Protein AF-A0A026WK67-F1 (afdb_monomer_lite)

Structure (mmCIF, N/CA/C/O backbone):
data_AF-A0A026WK67-F1
#
_entry.id   AF-A0A026WK67-F1
#
loop_
_atom_site.group_PDB
_atom_site.id
_atom_site.type_symbol
_atom_site.label_atom_id
_atom_site.label_alt_id
_atom_site.label_comp_id
_atom_site.label_asym_id
_atom_site.label_entity_id
_atom_site.label_seq_id
_atom_site.pdbx_PDB_ins_code
_atom_site.Cartn_x
_atom_site.Cartn_y
_atom_site.Cartn_z
_atom_site.occupancy
_atom_site.B_iso_or_equiv
_atom_site.auth_seq_id
_atom_site.auth_comp_id
_atom_site.auth_asym_id
_atom_site.auth_atom_id
_atom_site.pdbx_PDB_model_num
ATOM 1 N N . MET A 1 1 ? -4.508 11.029 -8.532 1.00 72.38 1 MET A N 1
ATOM 2 C CA . MET A 1 1 ? -5.237 10.631 -7.299 1.00 72.38 1 MET A CA 1
ATOM 3 C C . MET A 1 1 ? -6.497 9.874 -7.714 1.00 72.38 1 MET A C 1
ATOM 5 O O . MET A 1 1 ? -7.161 10.347 -8.625 1.00 72.38 1 MET A O 1
ATOM 9 N N . VAL A 1 2 ? -6.833 8.726 -7.105 1.00 82.12 2 VAL A N 1
ATOM 10 C CA . VAL A 1 2 ? -8.036 7.945 -7.485 1.00 82.12 2 VAL A CA 1
ATOM 11 C C . VAL A 1 2 ? -9.303 8.807 -7.321 1.00 82.12 2 VAL A C 1
ATOM 13 O O . VAL A 1 2 ? -9.430 9.450 -6.273 1.00 82.12 2 VAL A O 1
ATOM 16 N N . PRO A 1 3 ? -10.238 8.853 -8.288 1.00 88.62 3 PRO A N 1
ATOM 17 C CA . PRO A 1 3 ? -11.499 9.592 -8.158 1.00 88.62 3 PRO A CA 1
ATOM 18 C C . PRO A 1 3 ? -12.324 9.168 -6.931 1.00 88.62 3 PRO A C 1
ATOM 20 O O . PRO A 1 3 ? -12.344 7.994 -6.566 1.00 88.62 3 PRO A O 1
ATOM 23 N N . ARG A 1 4 ? -13.013 10.111 -6.266 1.00 82.50 4 ARG A N 1
ATOM 24 C CA . ARG A 1 4 ? -13.736 9.853 -4.997 1.00 82.50 4 ARG A CA 1
ATOM 25 C C . ARG A 1 4 ? -14.773 8.729 -5.123 1.00 82.50 4 ARG A C 1
ATOM 27 O O . ARG A 1 4 ? -14.869 7.897 -4.228 1.00 82.50 4 ARG A O 1
ATOM 34 N N . ASN A 1 5 ? -15.506 8.690 -6.231 1.00 86.69 5 ASN A N 1
ATOM 35 C CA . ASN A 1 5 ? -16.488 7.648 -6.541 1.00 86.69 5 ASN A CA 1
ATOM 36 C C . ASN A 1 5 ? -15.853 6.254 -6.704 1.00 86.69 5 ASN A C 1
ATOM 38 O O . ASN A 1 5 ? -16.465 5.258 -6.329 1.00 86.69 5 ASN A O 1
ATOM 42 N N . ALA A 1 6 ? -14.618 6.175 -7.205 1.00 87.56 6 ALA A N 1
ATOM 43 C CA . ALA A 1 6 ? -13.903 4.913 -7.387 1.00 87.56 6 ALA A CA 1
ATOM 44 C C . ALA A 1 6 ? -13.289 4.377 -6.081 1.00 87.56 6 ALA A C 1
ATOM 46 O O . ALA A 1 6 ? -13.250 3.167 -5.879 1.00 87.56 6 ALA A O 1
ATOM 47 N N . ARG A 1 7 ? -12.880 5.253 -5.148 1.00 88.44 7 ARG A N 1
ATOM 48 C CA . ARG A 1 7 ? -12.276 4.853 -3.853 1.00 88.44 7 ARG A CA 1
ATOM 49 C C . ARG A 1 7 ? -13.168 3.937 -3.022 1.00 88.44 7 ARG A C 1
ATOM 51 O O . ARG A 1 7 ? -12.667 3.104 -2.279 1.00 88.44 7 ARG A O 1
ATOM 58 N N . ASN A 1 8 ? -14.486 4.077 -3.158 1.00 87.06 8 ASN A N 1
ATOM 59 C CA . ASN A 1 8 ? -15.439 3.252 -2.424 1.00 87.06 8 ASN A CA 1
ATOM 60 C C . ASN A 1 8 ? -15.590 1.827 -2.981 1.00 87.06 8 ASN A C 1
ATOM 62 O O . ASN A 1 8 ? -16.254 0.997 -2.362 1.00 87.06 8 ASN A O 1
ATOM 66 N N . ARG A 1 9 ? -14.991 1.549 -4.140 1.00 92.06 9 ARG A N 1
ATOM 67 C CA . ARG A 1 9 ? -15.135 0.289 -4.876 1.00 92.06 9 ARG A CA 1
ATOM 68 C C . ARG A 1 9 ? -13.827 -0.490 -4.989 1.00 92.06 9 ARG A C 1
ATOM 70 O O . ARG A 1 9 ? -13.804 -1.507 -5.670 1.00 92.06 9 ARG A O 1
ATOM 77 N N . ILE A 1 10 ? -12.755 -0.015 -4.358 1.00 94.38 10 ILE A N 1
ATOM 78 C CA . ILE A 1 10 ? -11.433 -0.636 -4.436 1.00 94.38 10 ILE A CA 1
ATOM 79 C C . ILE A 1 10 ? -10.843 -0.832 -3.046 1.00 94.38 10 ILE A C 1
ATOM 81 O O . ILE A 1 10 ? -11.111 -0.048 -2.134 1.00 94.38 10 ILE A O 1
ATOM 85 N N . PHE A 1 11 ? -10.011 -1.861 -2.924 1.00 94.44 11 PHE A N 1
ATOM 86 C CA . PHE A 1 11 ? -9.129 -2.050 -1.784 1.00 94.44 11 PHE A CA 1
ATOM 87 C C . PHE A 1 11 ? -7.75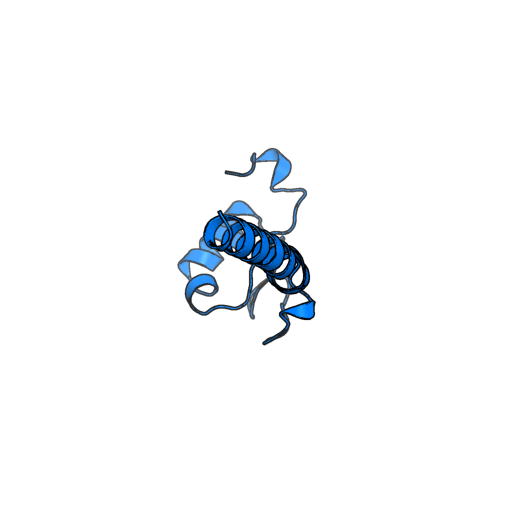8 -1.489 -2.119 1.00 94.44 11 PHE A C 1
ATOM 89 O O . PHE A 1 11 ? -7.197 -1.787 -3.173 1.00 94.44 11 PHE A O 1
ATOM 96 N N . PHE A 1 12 ? -7.228 -0.661 -1.227 1.00 93.81 12 PHE A N 1
ATOM 97 C CA . PHE A 1 12 ? -5.853 -0.209 -1.333 1.00 93.81 12 PHE A CA 1
ATOM 98 C C . PHE A 1 12 ? -4.916 -1.252 -0.720 1.00 93.81 12 PHE A C 1
ATOM 100 O O . PHE A 1 12 ? -5.107 -1.666 0.423 1.00 93.81 12 PHE A O 1
ATOM 107 N N . MET A 1 13 ? -3.895 -1.650 -1.468 1.00 91.94 13 MET A N 1
ATOM 108 C CA . MET A 1 13 ? -2.900 -2.626 -1.046 1.00 91.94 13 MET A CA 1
ATOM 109 C C . MET A 1 13 ? -1.498 -2.041 -1.241 1.00 91.94 13 MET A C 1
ATOM 111 O O . MET A 1 13 ? -1.202 -1.485 -2.296 1.00 91.94 13 MET A O 1
ATOM 115 N N . HIS A 1 14 ? -0.652 -2.171 -0.221 1.00 88.38 14 HIS A N 1
ATOM 116 C CA . HIS A 1 14 ? 0.786 -1.898 -0.271 1.00 88.38 14 HIS A CA 1
ATOM 117 C C . HIS A 1 14 ? 1.527 -2.946 0.573 1.00 88.38 14 HIS A C 1
ATOM 119 O O . HIS A 1 14 ? 0.907 -3.638 1.386 1.00 88.38 14 HIS A O 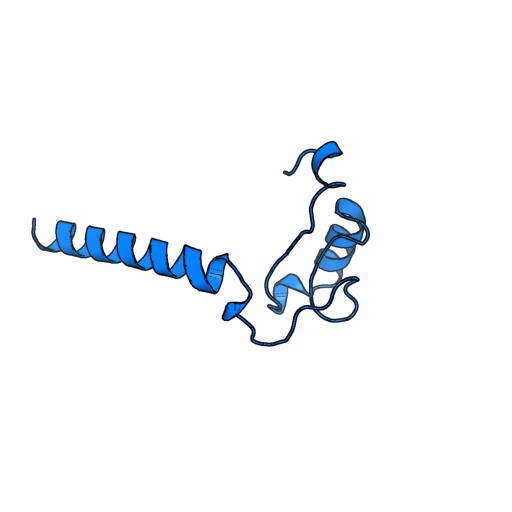1
ATOM 125 N N . ASP A 1 15 ? 2.848 -3.029 0.444 1.00 84.56 15 ASP A N 1
ATOM 126 C CA . ASP A 1 15 ? 3.659 -3.911 1.284 1.00 84.56 15 ASP A CA 1
ATOM 127 C C . ASP A 1 15 ? 3.680 -3.468 2.767 1.00 84.56 15 ASP A C 1
ATOM 129 O O . ASP A 1 15 ? 3.171 -2.419 3.167 1.00 84.56 15 ASP A O 1
ATOM 133 N N . GLY A 1 16 ? 4.261 -4.296 3.630 1.00 81.94 16 GLY A N 1
ATOM 134 C CA . GLY A 1 16 ? 4.372 -4.011 5.061 1.00 81.94 16 GLY A CA 1
ATOM 135 C C . GLY A 1 16 ? 5.567 -3.136 5.457 1.00 81.94 16 GLY A C 1
ATOM 136 O O . GLY A 1 16 ? 5.951 -3.189 6.629 1.00 81.94 16 GLY A O 1
ATOM 137 N N . ALA A 1 17 ? 6.202 -2.405 4.531 1.00 86.00 17 ALA A N 1
ATOM 138 C CA . ALA A 1 17 ? 7.443 -1.685 4.817 1.00 86.00 17 ALA A CA 1
ATOM 139 C C . ALA A 1 17 ? 7.262 -0.641 5.944 1.00 86.00 17 ALA A C 1
ATOM 141 O O . ALA A 1 17 ? 6.202 -0.012 6.043 1.00 86.00 17 ALA A O 1
ATOM 142 N N . PRO A 1 18 ? 8.283 -0.398 6.798 1.00 87.94 18 PRO A N 1
ATOM 143 C CA . PRO A 1 18 ? 8.161 0.533 7.923 1.00 87.94 18 PRO A CA 1
ATOM 144 C C . PRO A 1 18 ? 7.623 1.932 7.559 1.00 87.94 18 PRO A C 1
ATOM 146 O O . PRO A 1 18 ? 6.758 2.422 8.291 1.00 87.94 18 PRO A O 1
ATOM 149 N N . PRO A 1 19 ? 8.028 2.562 6.433 1.00 90.56 19 PRO A N 1
ATOM 150 C CA . PRO A 1 19 ? 7.477 3.856 6.023 1.00 90.56 19 PRO A CA 1
ATOM 151 C C . PRO A 1 19 ? 5.968 3.822 5.749 1.00 90.56 19 PRO A C 1
ATOM 153 O O . PRO A 1 19 ? 5.260 4.783 6.046 1.00 90.56 19 PRO A O 1
ATOM 156 N N . HIS A 1 20 ? 5.453 2.704 5.236 1.00 89.06 20 HIS A N 1
ATOM 157 C CA . HIS A 1 20 ? 4.044 2.541 4.876 1.00 89.06 20 HIS A CA 1
ATOM 158 C C . HIS A 1 20 ? 3.148 2.279 6.095 1.00 89.06 20 HIS A C 1
ATOM 160 O O . HIS A 1 20 ? 1.939 2.489 6.054 1.00 89.06 20 HIS A O 1
ATOM 166 N N . PHE A 1 21 ? 3.734 1.898 7.232 1.00 88.81 21 PHE A N 1
ATOM 167 C CA . PHE A 1 21 ? 2.990 1.609 8.457 1.00 88.81 21 PHE A CA 1
ATOM 168 C C . PHE A 1 21 ? 2.887 2.800 9.438 1.00 88.81 21 PHE A C 1
ATOM 170 O O . PHE A 1 21 ? 2.265 2.711 10.506 1.00 88.81 21 PHE A O 1
ATOM 177 N N . GLY A 1 22 ? 3.456 3.954 9.078 1.00 92.94 22 GLY A N 1
ATOM 178 C CA . GLY A 1 22 ? 3.420 5.163 9.898 1.00 92.94 22 GLY A CA 1
ATOM 179 C C . GLY A 1 22 ? 1.997 5.605 10.274 1.00 92.94 22 GLY A C 1
ATOM 180 O O . GLY A 1 22 ? 1.038 5.438 9.518 1.00 92.94 22 GLY A O 1
ATOM 181 N N . ARG A 1 23 ? 1.838 6.224 11.453 1.00 94.19 23 ARG A N 1
ATOM 182 C CA . ARG A 1 23 ? 0.528 6.702 11.950 1.00 94.19 23 ARG A CA 1
ATOM 183 C C . ARG A 1 23 ? -0.176 7.626 10.951 1.00 94.19 23 ARG A C 1
ATOM 185 O O . ARG A 1 23 ? -1.386 7.518 10.775 1.00 94.19 23 ARG A O 1
ATOM 192 N N . GLN A 1 24 ? 0.576 8.515 10.303 1.00 95.94 24 GLN A N 1
ATOM 193 C CA . GLN A 1 24 ? 0.039 9.455 9.315 1.00 95.94 24 GLN A CA 1
ATOM 194 C C . GLN A 1 24 ? -0.471 8.735 8.060 1.00 95.94 24 GLN A C 1
ATOM 196 O O . GLN A 1 24 ? -1.552 9.061 7.575 1.00 95.94 24 GLN A O 1
ATOM 201 N N . VAL A 1 25 ? 0.253 7.713 7.589 1.00 94.88 25 VAL A N 1
ATOM 202 C CA . VAL A 1 25 ? -0.159 6.887 6.445 1.00 94.88 25 VAL A CA 1
ATOM 203 C C . VAL A 1 25 ? -1.456 6.154 6.769 1.00 94.88 25 VAL A C 1
ATOM 205 O O . VAL A 1 25 ? -2.426 6.269 6.027 1.00 94.88 25 VAL A O 1
ATOM 208 N N . ARG A 1 26 ? -1.541 5.502 7.933 1.00 94.44 26 ARG A N 1
ATOM 209 C CA . ARG A 1 26 ? -2.771 4.813 8.362 1.00 94.44 26 ARG A CA 1
ATOM 210 C C . ARG A 1 26 ? -3.959 5.763 8.504 1.00 94.44 26 ARG A C 1
ATOM 212 O O . ARG A 1 26 ? -5.053 5.442 8.050 1.00 94.44 26 ARG A O 1
ATOM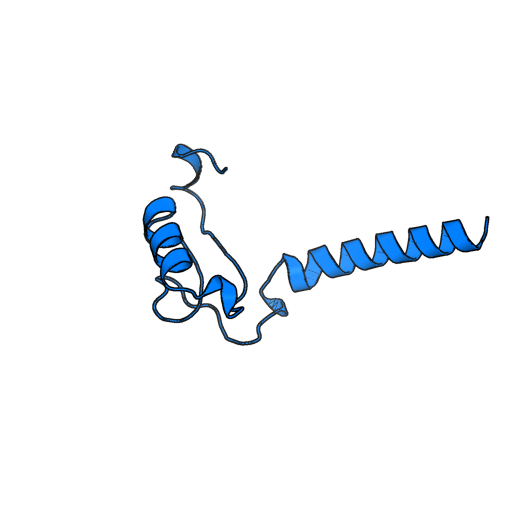 219 N N . ALA A 1 27 ? -3.753 6.947 9.083 1.00 96.06 27 ALA A N 1
ATOM 220 C CA . ALA A 1 27 ? -4.800 7.965 9.187 1.00 96.06 27 ALA A CA 1
ATOM 221 C C . ALA A 1 27 ? -5.274 8.437 7.802 1.00 96.06 27 ALA A C 1
ATOM 223 O O . ALA A 1 27 ? -6.472 8.617 7.575 1.00 96.06 27 ALA A O 1
ATOM 224 N N . PHE A 1 28 ? -4.346 8.594 6.856 1.00 95.44 28 PHE A N 1
ATOM 225 C CA . PHE A 1 28 ? -4.670 8.909 5.473 1.00 95.44 28 PHE A CA 1
ATOM 226 C C . PHE A 1 28 ? -5.477 7.787 4.807 1.00 95.44 28 PHE A C 1
ATOM 228 O O . PHE A 1 28 ? -6.527 8.068 4.230 1.00 95.44 28 PHE A O 1
ATOM 235 N N . LEU A 1 29 ? -5.035 6.533 4.922 1.00 95.06 29 LEU A N 1
ATOM 236 C CA . LEU A 1 29 ? -5.713 5.379 4.329 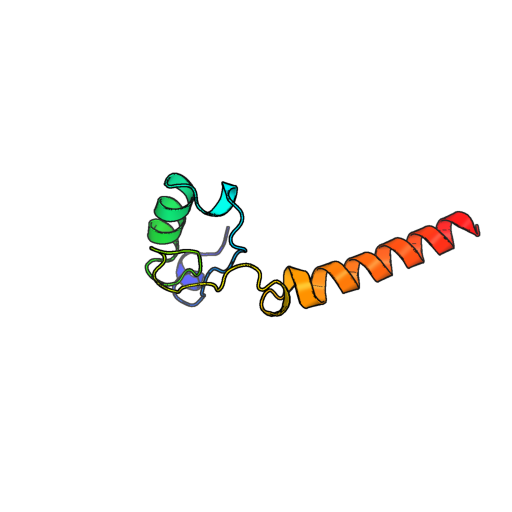1.00 95.06 29 LEU A CA 1
ATOM 237 C C . LEU A 1 29 ? -7.124 5.207 4.891 1.00 95.06 29 LEU A C 1
ATOM 239 O O . LEU A 1 29 ? -8.075 5.088 4.120 1.00 95.06 29 LEU A O 1
ATOM 243 N N . GLN A 1 30 ? -7.284 5.329 6.209 1.00 95.38 30 GLN A N 1
ATOM 244 C CA . GLN A 1 30 ? -8.591 5.298 6.857 1.00 95.38 30 GLN A CA 1
ATOM 245 C C . GLN A 1 30 ? -9.510 6.412 6.336 1.00 95.38 30 GLN A C 1
ATOM 247 O O . GLN A 1 30 ? -10.672 6.166 6.024 1.00 95.38 30 GLN A O 1
ATOM 252 N N . ARG A 1 31 ? -8.998 7.642 6.192 1.00 95.06 31 ARG A N 1
ATOM 253 C CA . ARG A 1 31 ? -9.779 8.784 5.688 1.00 95.06 31 ARG A CA 1
ATOM 254 C C . ARG A 1 31 ? -10.187 8.619 4.221 1.00 95.06 31 ARG A C 1
ATOM 256 O O . ARG A 1 31 ? -11.253 9.084 3.826 1.00 95.06 31 ARG A O 1
ATOM 263 N N . VAL A 1 32 ? -9.320 8.038 3.396 1.00 94.38 32 VAL A N 1
ATOM 264 C CA . VAL A 1 32 ? -9.492 8.002 1.934 1.00 94.38 32 VAL A CA 1
ATOM 265 C C . VAL A 1 32 ? -10.233 6.752 1.469 1.00 94.38 32 VAL A C 1
ATOM 267 O O . VAL A 1 32 ? -11.045 6.850 0.548 1.00 94.38 32 VAL A O 1
ATOM 270 N N . PHE A 1 33 ? -9.977 5.608 2.100 1.00 94.38 33 PHE A N 1
ATOM 271 C CA . PHE A 1 33 ? -10.502 4.301 1.701 1.00 94.38 33 PHE A CA 1
ATOM 272 C C . PHE A 1 33 ? -11.463 3.691 2.734 1.00 94.38 33 PHE A C 1
ATOM 274 O O . PHE A 1 33 ? -12.195 2.752 2.404 1.00 94.38 33 PHE A O 1
ATOM 281 N N . GLY A 1 34 ? -11.547 4.245 3.948 1.00 94.00 34 GLY A N 1
ATOM 282 C CA . GLY A 1 34 ? -12.364 3.693 5.030 1.00 94.00 34 GLY A CA 1
ATOM 283 C C . GLY A 1 34 ? -11.750 2.402 5.555 1.00 94.00 34 GLY A C 1
ATOM 284 O O . GLY A 1 34 ? -10.564 2.362 5.861 1.00 94.00 34 GLY A O 1
ATOM 285 N N . THR A 1 35 ? -12.540 1.331 5.608 1.00 95.25 35 THR A N 1
ATOM 286 C CA . THR A 1 35 ? -12.055 -0.012 5.959 1.00 95.25 35 THR A CA 1
ATOM 287 C C . THR A 1 35 ? -11.381 -0.743 4.793 1.00 95.25 35 THR A C 1
ATOM 289 O O . THR A 1 35 ? -10.845 -1.822 4.985 1.00 95.25 35 THR A O 1
ATOM 292 N N . ARG A 1 36 ? -11.366 -0.180 3.577 1.00 95.38 36 ARG A N 1
ATOM 293 C CA . ARG A 1 36 ? -10.889 -0.869 2.363 1.00 95.38 36 ARG A CA 1
ATOM 294 C C . ARG A 1 36 ? -9.405 -0.646 2.096 1.00 95.38 36 ARG A C 1
ATOM 296 O O . ARG A 1 36 ? -9.010 -0.170 1.032 1.00 95.38 36 ARG A O 1
ATOM 303 N N . TRP A 1 37 ? -8.572 -0.963 3.072 1.00 94.94 37 TRP A N 1
ATOM 304 C CA . TRP A 1 37 ? -7.129 -0.983 2.879 1.00 94.94 37 TRP A CA 1
ATOM 305 C C . TRP A 1 37 ? -6.500 -2.135 3.652 1.00 94.94 37 TRP A C 1
ATOM 307 O O . TRP A 1 37 ? -7.003 -2.551 4.698 1.00 94.94 37 TRP A O 1
ATOM 317 N N . ILE A 1 38 ? -5.416 -2.656 3.090 1.00 93.69 38 ILE A N 1
ATOM 318 C CA . ILE A 1 38 ? -4.720 -3.841 3.570 1.00 93.69 38 ILE A CA 1
ATOM 319 C C . ILE A 1 38 ? -3.347 -3.424 4.096 1.00 93.69 38 ILE A C 1
ATOM 321 O O . ILE A 1 38 ? -2.667 -2.599 3.486 1.00 93.69 38 ILE A O 1
ATOM 325 N N . GLY A 1 39 ? -2.940 -3.964 5.241 1.00 92.00 39 GLY A N 1
ATOM 326 C CA . GLY A 1 39 ? -1.653 -3.640 5.846 1.00 92.00 39 GLY A CA 1
ATOM 327 C C . GLY A 1 39 ? -1.380 -4.425 7.123 1.00 92.00 39 GLY A C 1
ATOM 328 O O . GLY A 1 39 ? -2.038 -5.413 7.430 1.00 92.00 39 GLY A O 1
ATOM 329 N N . ARG A 1 40 ? -0.390 -3.991 7.902 1.00 90.62 40 ARG A N 1
ATOM 330 C CA . ARG A 1 40 ? -0.065 -4.615 9.195 1.00 90.62 40 ARG A CA 1
ATOM 331 C C . ARG A 1 40 ? -1.095 -4.227 10.271 1.00 90.62 40 ARG A C 1
ATOM 333 O O . ARG A 1 40 ? -1.701 -3.161 10.193 1.00 90.62 40 ARG A O 1
ATOM 340 N N . ASN A 1 41 ? -1.275 -5.063 11.299 1.00 88.12 41 ASN A N 1
ATOM 341 C CA . ASN A 1 41 ? -2.102 -4.753 12.479 1.00 88.12 41 ASN A CA 1
ATOM 342 C C . ASN A 1 41 ? -1.781 -3.345 13.021 1.00 88.12 41 ASN A C 1
ATOM 344 O O . ASN A 1 41 ? -0.604 -3.113 13.297 1.00 88.12 41 ASN A O 1
ATOM 348 N N . PRO A 1 42 ? -2.752 -2.420 13.197 1.00 91.62 42 PRO A N 1
ATOM 349 C CA . PRO A 1 42 ? -4.205 -2.632 13.277 1.00 91.62 42 PRO A CA 1
ATOM 350 C C . PRO A 1 42 ? -4.990 -2.241 12.011 1.00 91.62 42 PRO A C 1
ATOM 352 O O . PRO A 1 42 ? -6.023 -1.580 12.101 1.00 91.62 42 PRO A O 1
ATOM 355 N N . ALA A 1 43 ? -4.491 -2.578 10.821 1.00 92.81 43 ALA A N 1
ATOM 356 C CA . ALA A 1 43 ? -5.258 -2.417 9.588 1.00 92.81 43 ALA A CA 1
ATOM 357 C C . ALA A 1 43 ? -6.577 -3.224 9.618 1.00 92.81 43 ALA A C 1
ATOM 359 O O . ALA A 1 43 ? -6.609 -4.297 10.224 1.00 92.81 43 ALA A O 1
ATOM 360 N N . PRO A 1 44 ? -7.639 -2.764 8.927 1.00 95.06 44 PRO A N 1
ATOM 361 C CA . PRO A 1 44 ? -8.897 -3.505 8.799 1.00 95.06 44 PRO A CA 1
ATOM 362 C C . PRO A 1 44 ? -8.729 -4.878 8.135 1.00 95.06 44 PRO A C 1
ATOM 364 O O . PRO A 1 44 ? -9.423 -5.825 8.492 1.00 95.06 44 PRO A O 1
ATOM 367 N N . HIS A 1 45 ? -7.794 -4.982 7.187 1.00 93.31 45 HIS A N 1
ATOM 368 C CA . HIS A 1 45 ? -7.414 -6.232 6.538 1.00 93.31 45 HIS A CA 1
ATOM 369 C C . HIS A 1 45 ? -5.920 -6.464 6.741 1.00 93.31 45 HIS A C 1
ATOM 371 O O . HIS A 1 45 ? -5.101 -5.594 6.432 1.00 93.31 45 HIS A O 1
ATOM 377 N N . LEU A 1 46 ? -5.569 -7.628 7.284 1.00 91.81 46 LEU A N 1
ATOM 378 C CA . LEU A 1 46 ? -4.194 -7.950 7.644 1.00 91.81 46 LEU A CA 1
ATOM 379 C C . LEU A 1 46 ? -3.424 -8.509 6.447 1.00 91.81 46 LEU A C 1
ATOM 381 O O . LEU A 1 46 ? -3.899 -9.411 5.763 1.00 91.81 46 LEU A O 1
ATOM 385 N N . TRP A 1 47 ? -2.214 -7.996 6.240 1.00 89.75 47 TRP A N 1
ATOM 386 C CA . TRP A 1 47 ? -1.232 -8.576 5.330 1.00 89.75 47 TRP A CA 1
ATOM 387 C C . TRP A 1 47 ? -0.248 -9.462 6.104 1.00 89.75 47 TRP A C 1
ATOM 389 O O . TRP A 1 47 ? 0.283 -9.010 7.130 1.00 89.75 47 TRP A O 1
ATOM 399 N N . PRO A 1 48 ? 0.030 -10.691 5.641 1.00 89.06 48 PRO A N 1
ATOM 400 C CA . PRO A 1 48 ? 1.056 -11.530 6.243 1.00 89.06 48 PRO A CA 1
ATOM 401 C C . PRO A 1 48 ? 2.450 -10.903 6.093 1.00 89.06 48 PRO A C 1
ATOM 403 O O . PRO A 1 48 ? 2.781 -10.244 5.106 1.00 89.06 48 PRO A O 1
ATOM 406 N N . ALA A 1 49 ? 3.285 -11.072 7.117 1.00 86.00 49 ALA A N 1
ATOM 407 C CA . ALA A 1 49 ? 4.649 -10.565 7.077 1.00 86.00 49 ALA A CA 1
ATOM 408 C C . ALA A 1 49 ? 5.486 -11.369 6.071 1.00 86.00 49 ALA A C 1
ATOM 410 O O . ALA A 1 49 ? 5.435 -12.593 6.079 1.00 86.00 49 ALA A O 1
ATOM 411 N N . ARG A 1 50 ? 6.330 -10.675 5.292 1.00 86.81 50 ARG A N 1
ATOM 412 C CA . ARG A 1 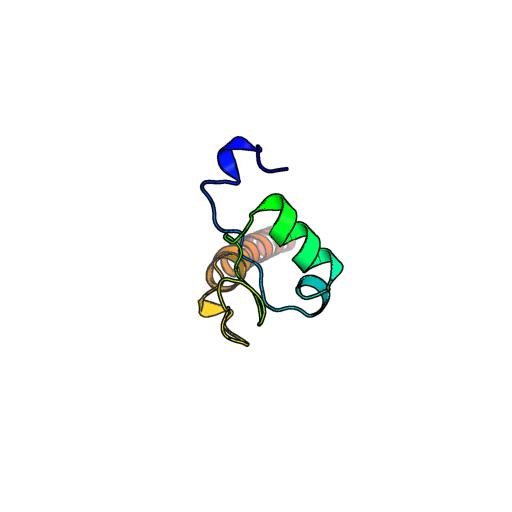50 ? 7.286 -11.285 4.346 1.00 86.81 50 ARG A CA 1
ATOM 413 C C . ARG A 1 50 ? 6.622 -12.146 3.259 1.00 86.81 50 ARG A C 1
ATOM 415 O O . ARG A 1 50 ? 7.162 -13.186 2.903 1.00 86.81 50 ARG A O 1
ATOM 422 N N . SER A 1 51 ? 5.501 -11.677 2.716 1.00 89.62 51 SER A N 1
ATOM 423 C CA . SER A 1 51 ? 4.791 -12.335 1.609 1.00 89.62 51 SER A CA 1
ATOM 424 C C . SER A 1 51 ? 4.876 -11.531 0.305 1.00 89.62 51 SER A C 1
ATOM 426 O O . SER A 1 51 ? 3.894 -10.882 -0.073 1.00 89.62 51 SER A O 1
ATOM 428 N N . PRO A 1 52 ? 6.048 -11.501 -0.363 1.00 87.75 52 PRO A N 1
ATOM 429 C CA . PRO A 1 52 ? 6.186 -10.887 -1.686 1.00 87.75 52 PRO A CA 1
ATOM 430 C C . PRO A 1 52 ? 5.430 -11.678 -2.767 1.00 87.75 52 PRO A C 1
ATOM 432 O O . PRO A 1 52 ? 4.965 -11.101 -3.742 1.00 87.75 52 PRO A O 1
ATOM 435 N N . ASP A 1 53 ? 5.230 -12.980 -2.559 1.00 90.50 53 ASP A N 1
ATOM 436 C CA . ASP A 1 53 ? 4.437 -13.877 -3.406 1.00 90.50 53 ASP A CA 1
ATOM 437 C C . ASP A 1 53 ? 2.972 -13.444 -3.541 1.00 90.50 53 ASP A C 1
ATOM 439 O O . ASP A 1 53 ? 2.324 -13.723 -4.546 1.00 90.50 53 ASP A O 1
ATOM 443 N N . LEU A 1 54 ? 2.456 -12.715 -2.553 1.00 89.19 54 LEU A N 1
ATOM 444 C CA . LEU A 1 54 ? 1.095 -12.192 -2.570 1.00 89.19 54 LEU A CA 1
ATOM 445 C C . LEU A 1 54 ? 1.008 -10.781 -3.164 1.00 89.19 54 LEU A C 1
ATOM 447 O O . LEU A 1 54 ? -0.097 -10.296 -3.397 1.00 89.19 54 LEU A O 1
ATOM 451 N N . ASN A 1 55 ? 2.135 -10.101 -3.402 1.00 89.75 55 ASN A N 1
ATOM 452 C CA . ASN A 1 55 ? 2.161 -8.748 -3.950 1.00 89.75 55 ASN A CA 1
ATOM 453 C C . ASN A 1 55 ? 2.337 -8.770 -5.476 1.00 89.75 55 ASN A C 1
ATOM 455 O O . ASN A 1 55 ? 3.431 -9.084 -5.935 1.00 89.75 55 ASN A O 1
ATOM 459 N N . PRO A 1 56 ? 1.326 -8.370 -6.278 1.00 91.00 56 PRO A N 1
ATOM 460 C CA . PRO A 1 56 ? 1.433 -8.337 -7.742 1.00 91.00 56 PRO A CA 1
ATOM 461 C C . PRO A 1 56 ? 2.588 -7.497 -8.271 1.00 91.00 56 PRO A C 1
ATOM 463 O O . PRO A 1 56 ? 3.094 -7.764 -9.364 1.00 91.00 56 PRO A O 1
ATOM 466 N N . LEU A 1 57 ? 3.014 -6.488 -7.507 1.00 92.50 57 LEU A N 1
ATOM 467 C CA . LEU A 1 57 ? 4.194 -5.727 -7.875 1.00 92.50 57 LEU A CA 1
ATOM 468 C C . LEU A 1 57 ? 5.464 -6.573 -7.740 1.00 92.50 57 LEU A C 1
ATOM 470 O O . LEU A 1 57 ? 6.272 -6.588 -8.662 1.00 92.50 57 LEU A O 1
ATOM 474 N N . ASP A 1 58 ? 5.601 -7.321 -6.647 1.00 90.25 58 ASP A N 1
ATOM 475 C CA . ASP A 1 58 ? 6.799 -8.106 -6.346 1.00 90.25 58 ASP A CA 1
ATOM 476 C C . ASP A 1 58 ? 6.859 -9.419 -7.134 1.00 90.25 58 ASP A C 1
ATOM 478 O O . ASP A 1 58 ? 7.902 -9.721 -7.705 1.00 90.25 58 ASP A O 1
ATOM 482 N N . PHE A 1 59 ? 5.763 -10.184 -7.224 1.00 89.06 59 PHE A N 1
ATOM 483 C CA . PHE A 1 59 ? 5.793 -11.489 -7.900 1.00 89.06 59 PHE A CA 1
ATOM 484 C C . PHE A 1 59 ? 5.745 -11.399 -9.432 1.00 89.06 59 PHE A C 1
ATOM 486 O O . PHE A 1 59 ? 6.130 -12.355 -10.104 1.00 89.06 59 PHE A O 1
ATOM 493 N N . TYR A 1 60 ? 5.238 -10.298 -9.999 1.00 92.25 60 TYR A N 1
ATOM 494 C CA . TYR A 1 60 ? 5.041 -10.173 -11.447 1.00 92.25 60 TYR A CA 1
ATOM 495 C C . TYR A 1 60 ? 5.646 -8.900 -12.029 1.00 92.25 60 TYR A C 1
ATOM 497 O O . TYR A 1 60 ? 6.528 -8.980 -12.881 1.00 92.25 60 TYR A O 1
ATOM 505 N N . PHE A 1 61 ? 5.181 -7.723 -11.603 1.00 94.81 61 PHE A N 1
ATOM 506 C CA . PHE A 1 61 ? 5.525 -6.471 -12.283 1.00 94.81 61 PHE A CA 1
ATOM 507 C C . PHE A 1 61 ? 7.032 -6.191 -12.280 1.00 94.81 61 PHE A C 1
ATOM 509 O O . PHE A 1 61 ? 7.598 -5.890 -13.331 1.00 94.81 61 PHE A O 1
ATOM 516 N N . TRP A 1 62 ? 7.687 -6.301 -11.121 1.00 93.81 62 TRP A N 1
ATOM 517 C CA . TRP A 1 62 ? 9.114 -6.018 -11.000 1.00 93.81 62 TRP A CA 1
ATOM 518 C C . TRP A 1 62 ? 9.972 -7.041 -11.740 1.00 93.81 62 TRP A C 1
ATOM 520 O O . TRP A 1 62 ? 10.940 -6.642 -12.385 1.00 93.81 62 TRP A O 1
ATOM 530 N N . GLU A 1 63 ? 9.599 -8.321 -11.730 1.00 92.38 63 GLU A N 1
ATOM 531 C CA . GLU A 1 63 ? 10.298 -9.351 -12.509 1.00 92.38 63 GLU A CA 1
ATOM 532 C C . GLU A 1 63 ? 10.158 -9.114 -14.021 1.00 92.38 63 GLU A C 1
ATOM 534 O O . GLU A 1 63 ? 11.151 -9.140 -14.753 1.00 92.38 63 GLU A O 1
ATOM 539 N N . ALA A 1 64 ? 8.955 -8.779 -14.497 1.00 94.19 64 ALA A N 1
ATOM 540 C CA . ALA A 1 64 ? 8.725 -8.449 -15.902 1.00 94.19 64 ALA A CA 1
ATOM 541 C C . ALA A 1 64 ? 9.506 -7.194 -16.332 1.00 94.19 64 ALA A C 1
ATOM 543 O O . ALA A 1 64 ? 10.165 -7.184 -17.373 1.00 94.19 64 ALA A O 1
ATOM 544 N N . LEU A 1 65 ? 9.485 -6.140 -15.510 1.00 96.19 65 LEU A N 1
ATOM 545 C CA . LEU A 1 65 ? 10.218 -4.905 -15.787 1.00 96.19 65 LEU A CA 1
ATOM 546 C C . LEU A 1 65 ? 11.730 -5.147 -15.832 1.00 96.19 65 LEU A C 1
ATOM 548 O O . LEU A 1 65 ? 12.423 -4.630 -16.709 1.00 96.19 65 LEU A O 1
ATOM 552 N N . LYS A 1 66 ? 12.242 -5.958 -14.906 1.00 93.62 66 LYS A N 1
ATOM 553 C CA . LYS A 1 66 ? 13.652 -6.336 -14.835 1.00 93.62 66 LYS A CA 1
ATOM 554 C C . LYS A 1 66 ? 14.105 -7.058 -16.105 1.00 93.62 66 LYS A C 1
ATOM 556 O O . LYS A 1 66 ? 15.170 -6.729 -16.629 1.00 93.62 66 LYS A O 1
ATOM 561 N N . ALA A 1 67 ? 13.291 -7.971 -16.641 1.00 93.62 67 ALA A N 1
ATOM 562 C CA . ALA A 1 67 ? 13.576 -8.642 -17.909 1.00 93.62 67 ALA A CA 1
ATOM 563 C C . ALA A 1 67 ? 13.708 -7.643 -19.075 1.00 93.62 67 ALA A C 1
ATOM 565 O O . ALA A 1 67 ? 14.713 -7.666 -19.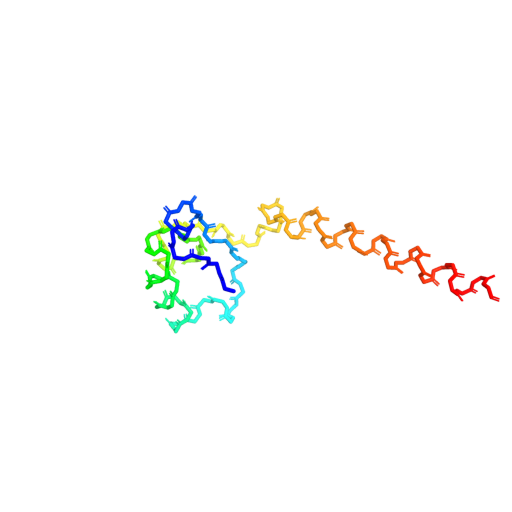785 1.00 93.62 67 ALA A O 1
ATOM 566 N N . ILE A 1 68 ? 12.761 -6.706 -19.204 1.00 95.38 68 ILE A N 1
ATOM 567 C CA . ILE A 1 68 ? 12.777 -5.666 -20.250 1.00 95.38 68 ILE A CA 1
ATOM 568 C C . ILE A 1 68 ? 14.026 -4.782 -20.138 1.00 95.38 68 ILE A C 1
ATOM 570 O O . ILE A 1 68 ? 14.691 -4.498 -21.138 1.00 95.38 68 ILE A O 1
ATOM 574 N N . VAL A 1 69 ? 14.370 -4.343 -18.922 1.00 94.56 69 VAL A N 1
ATOM 575 C CA . VAL A 1 69 ? 15.527 -3.466 -18.686 1.00 94.56 69 VAL A CA 1
ATOM 576 C C . VAL A 1 69 ? 16.831 -4.173 -19.041 1.00 94.56 69 VAL A C 1
ATOM 578 O O . VAL A 1 69 ? 17.697 -3.572 -19.683 1.00 94.56 69 VAL A O 1
ATOM 581 N N . TYR A 1 70 ? 16.991 -5.442 -18.662 1.00 92.56 70 TYR A N 1
ATOM 582 C CA . TYR A 1 70 ? 18.214 -6.181 -18.969 1.00 92.56 70 TYR A CA 1
ATOM 583 C C . TYR A 1 70 ? 18.322 -6.584 -20.435 1.00 92.56 70 TYR A C 1
ATOM 585 O O . TYR A 1 70 ? 19.427 -6.552 -20.977 1.00 92.56 70 TYR A O 1
ATOM 593 N N . GLU A 1 71 ? 17.211 -6.888 -21.103 1.00 91.12 71 GLU A N 1
ATOM 594 C CA . GLU A 1 71 ? 17.205 -7.096 -22.550 1.00 91.12 71 GLU A CA 1
ATOM 595 C C . GLU A 1 71 ? 17.603 -5.817 -23.296 1.00 91.12 71 GLU A C 1
ATOM 597 O O . GLU A 1 71 ? 18.527 -5.840 -24.111 1.00 91.12 71 GLU A O 1
ATOM 602 N N . SER A 1 72 ? 17.008 -4.679 -22.930 1.00 81.94 72 SER A N 1
ATOM 603 C CA . SER A 1 72 ? 17.358 -3.367 -23.493 1.00 81.94 72 SER A CA 1
ATOM 604 C C . SER A 1 72 ? 18.825 -3.009 -23.233 1.00 81.94 72 SER A C 1
ATOM 606 O O . SER A 1 72 ? 19.526 -2.523 -24.117 1.00 81.94 72 SER A O 1
ATOM 608 N N . SER A 1 73 ? 19.327 -3.307 -22.031 1.00 75.75 73 SER A N 1
ATOM 609 C CA . SER A 1 73 ? 20.734 -3.093 -21.670 1.00 75.75 73 SER A CA 1
ATOM 610 C C . SER A 1 73 ? 21.681 -3.988 -22.471 1.00 75.75 73 SER A C 1
ATOM 612 O O . SER A 1 73 ? 22.783 -3.561 -22.807 1.00 75.75 73 SER A O 1
ATOM 614 N N . ARG A 1 74 ? 21.279 -5.225 -22.787 1.00 70.94 74 ARG A N 1
ATOM 615 C CA . ARG A 1 74 ? 22.057 -6.130 -23.642 1.00 70.94 74 ARG A CA 1
ATOM 616 C C . ARG A 1 74 ? 22.085 -5.634 -25.088 1.00 70.94 74 ARG A C 1
ATOM 618 O O . ARG A 1 74 ? 23.154 -5.650 -25.692 1.00 70.94 74 ARG A O 1
ATOM 625 N N . ALA A 1 75 ? 20.960 -5.146 -25.608 1.00 65.12 75 ALA A N 1
ATOM 626 C CA . ALA A 1 75 ? 20.877 -4.554 -26.943 1.00 65.12 75 ALA A CA 1
ATOM 627 C C . ALA A 1 75 ? 21.763 -3.299 -27.069 1.00 65.12 75 ALA A C 1
ATOM 629 O O . ALA A 1 75 ? 22.546 -3.191 -28.003 1.00 65.12 75 ALA A O 1
ATOM 630 N N . LEU A 1 76 ? 21.737 -2.403 -26.075 1.00 66.81 76 LEU A N 1
ATOM 631 C CA . LEU A 1 76 ? 22.587 -1.203 -26.043 1.00 66.81 76 LEU A CA 1
ATOM 632 C C . LEU A 1 76 ? 24.086 -1.496 -25.893 1.00 66.81 76 LEU A C 1
ATOM 634 O O . LEU A 1 76 ? 24.903 -0.669 -26.270 1.00 66.81 76 LEU A O 1
ATOM 638 N N . ARG A 1 77 ? 24.463 -2.639 -25.311 1.00 59.44 77 ARG A N 1
ATOM 639 C CA . ARG A 1 77 ? 25.871 -3.059 -25.172 1.00 59.44 77 ARG A CA 1
ATOM 640 C C . ARG A 1 77 ? 26.415 -3.795 -26.396 1.00 59.44 77 ARG A C 1
ATOM 642 O O . ARG A 1 77 ? 27.606 -4.082 -26.434 1.00 59.44 77 ARG A O 1
ATOM 649 N N . THR A 1 78 ? 25.543 -4.182 -27.324 1.00 67.50 78 THR A N 1
ATOM 650 C CA . THR A 1 78 ? 25.897 -4.945 -28.532 1.00 67.50 78 THR A CA 1
ATOM 651 C C . THR A 1 78 ? 25.770 -4.122 -29.817 1.00 67.50 78 THR A C 1
ATOM 653 O O . THR A 1 78 ? 26.140 -4.624 -30.876 1.00 67.50 78 THR A O 1
ATOM 656 N N . ALA A 1 79 ? 25.293 -2.877 -29.713 1.00 54.78 79 ALA A N 1
ATOM 657 C CA . ALA A 1 79 ? 25.364 -1.832 -30.735 1.00 54.78 79 ALA A CA 1
ATOM 658 C C . ALA A 1 79 ? 26.599 -0.949 -30.509 1.00 54.78 79 ALA A C 1
ATOM 660 O O . ALA A 1 79 ? 27.159 -0.472 -31.519 1.00 54.78 79 ALA A O 1
#

InterPro domains:
  IPR036397 Ribonuclease H superfamily [G3DSA:3.30.420.10] (1-78)

Secondary structure (DSSP, 8-state):
---HHHHTT--EE----GGGGSHHHHHHHHHHHTT-EEESTTSSEEPPTT-GGG-HIIIIIHHHHHHHHHHHHHHHHH-

pLDDT: mean 88.79, std 8.48, range [54.78, 96.19]

Organism: Ooceraea biroi (NCBI:txid2015173)

Sequence (79 aa):
MVPRNARNRIFFMHDGAPPHFGRQVRAFLQRVFGTRWIGRNPAPHLWPARSPDLNPLDFYFWEALKAIVYESSRALRTA

Foldseek 3Di:
DDDLVCLQVAAAEDAADPVCPDPVNQVVCCVRNNLRYEYPPPRNHYDDHPPLVPPCCRVPVVVVVVVVVVVVVVVVVVD

Radius of gyration: 16.92 Å; chains: 1; bounding box: 42×24×44 Å